Protein AF-A0A2L0PKS9-F1 (afdb_monomer)

Sequence (74 aa):
MGIIMSDVLIQACQEEAAGSVAEILQFFLEECEIDQAPSYAEIEQCRDILKQRGGKFERLSHMCQQWLDEETPA

Nearest PDB structures (foldseek):
  6uvf-assembly5_I  TM=2.824E-01  e=1.997E+00  Homo sapiens
  6uvg-assembly5_I  TM=2.977E-01  e=2.233E+00  Homo sapiens

Solvent-accessible surface area (backbone atoms only — not comparable to full-atom values): 4211 Å² total; per-residue (Å²): 143,66,67,76,64,50,56,51,52,49,50,30,45,71,74,49,54,63,68,60,32,49,55,53,51,49,42,45,76,72,69,42,57,81,88,66,38,64,51,73,69,54,42,50,51,33,20,52,44,17,48,72,70,31,76,83,27,37,64,55,17,49,53,36,48,51,52,50,66,71,66,52,82,129

Mean predicted aligned error: 5.26 Å

Foldseek 3Di:
DAPVLLVVLLVCLQPNDLVVNVVSLCCLLPVDDPSNRHD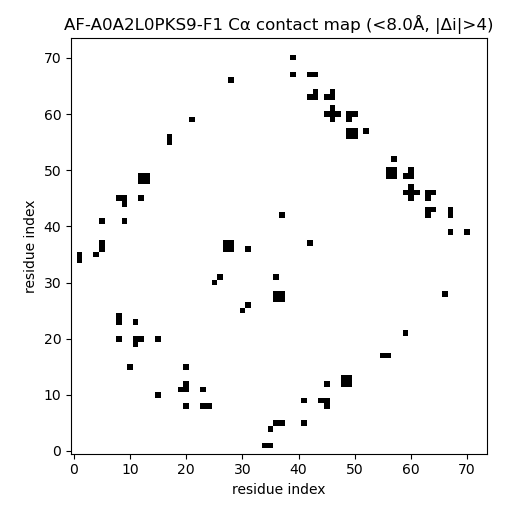LVSLVNSLVSLVVVDDSSPVVSVVSVVSNVVPPDD

Radius of gyration: 11.37 Å; Cα contacts (8 Å, |Δi|>4): 59; chains: 1; bounding box: 35×20×32 Å

pLDDT: mean 84.42, std 13.36, range [45.0, 96.0]

Structure (mmCIF, N/CA/C/O backbone):
data_AF-A0A2L0PKS9-F1
#
_entry.id   AF-A0A2L0PKS9-F1
#
loop_
_atom_site.group_PDB
_atom_site.id
_atom_site.type_symbol
_atom_site.label_atom_id
_atom_site.label_alt_id
_atom_site.label_comp_id
_atom_site.label_asym_id
_atom_site.label_entity_id
_atom_site.label_seq_id
_atom_site.pdbx_PDB_ins_code
_atom_site.Cartn_x
_atom_site.Cartn_y
_atom_site.Cartn_z
_atom_site.occupancy
_atom_site.B_iso_or_equiv
_atom_site.auth_seq_id
_atom_site.auth_comp_id
_atom_site.auth_asym_id
_atom_site.auth_atom_id
_atom_site.pdbx_PDB_model_num
ATOM 1 N N . MET A 1 1 ? 21.345 3.367 3.024 1.00 45.00 1 MET A N 1
ATOM 2 C CA . MET A 1 1 ? 20.428 3.571 4.165 1.00 45.00 1 MET A CA 1
ATOM 3 C C . MET A 1 1 ? 19.028 3.755 3.593 1.00 45.00 1 MET A C 1
ATOM 5 O O . MET A 1 1 ? 18.534 4.864 3.596 1.00 45.00 1 MET A O 1
ATOM 9 N N . GLY A 1 2 ? 18.456 2.700 2.997 1.00 47.59 2 GLY A N 1
ATOM 10 C CA . GLY A 1 2 ? 17.190 2.777 2.241 1.00 47.59 2 GLY A CA 1
ATOM 11 C C . GLY A 1 2 ? 16.099 1.830 2.745 1.00 47.59 2 GLY A C 1
ATOM 12 O O . GLY A 1 2 ? 15.013 1.822 2.203 1.00 47.59 2 GLY A O 1
ATOM 13 N N . ILE A 1 3 ? 16.378 1.041 3.789 1.00 48.75 3 ILE A N 1
ATOM 14 C CA . ILE A 1 3 ? 15.448 0.014 4.286 1.00 48.75 3 ILE A CA 1
ATOM 15 C C . ILE A 1 3 ? 14.462 0.608 5.313 1.00 48.75 3 ILE A C 1
ATOM 17 O O . ILE A 1 3 ? 13.328 0.177 5.397 1.00 48.75 3 ILE A O 1
ATOM 21 N N . ILE A 1 4 ? 14.843 1.669 6.040 1.00 54.34 4 ILE A N 1
ATOM 22 C CA . ILE A 1 4 ? 14.059 2.156 7.193 1.00 54.34 4 ILE A CA 1
ATOM 23 C C . ILE A 1 4 ? 12.760 2.886 6.795 1.00 54.34 4 ILE A C 1
ATOM 25 O O . ILE A 1 4 ? 11.838 2.933 7.602 1.00 54.34 4 ILE A O 1
ATOM 29 N N . MET A 1 5 ? 12.651 3.452 5.586 1.00 64.62 5 MET A N 1
ATOM 30 C CA . MET A 1 5 ? 11.461 4.233 5.206 1.00 64.62 5 MET A CA 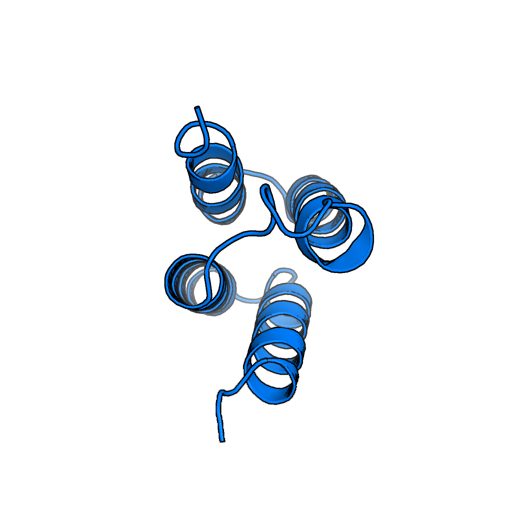1
ATOM 31 C C . MET A 1 5 ? 10.306 3.351 4.718 1.00 64.62 5 MET A C 1
ATOM 33 O O . MET A 1 5 ? 9.157 3.601 5.068 1.00 64.62 5 MET A O 1
ATOM 37 N N . SER A 1 6 ? 10.595 2.299 3.955 1.00 66.88 6 SER A N 1
ATOM 38 C CA . SER A 1 6 ? 9.570 1.424 3.380 1.00 66.88 6 SER A CA 1
ATOM 39 C C . SER A 1 6 ? 8.851 0.573 4.433 1.00 66.88 6 SER A C 1
ATOM 41 O O . SER A 1 6 ? 7.644 0.346 4.336 1.00 66.88 6 SER A O 1
ATOM 43 N N . ASP A 1 7 ? 9.557 0.183 5.500 1.00 78.00 7 ASP A N 1
ATOM 44 C CA . ASP A 1 7 ? 8.964 -0.492 6.662 1.00 78.00 7 ASP A CA 1
ATOM 45 C C . ASP A 1 7 ? 7.858 0.362 7.318 1.00 78.00 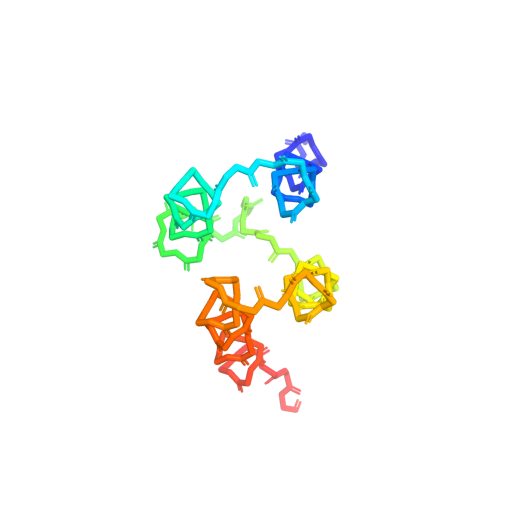7 ASP A C 1
ATOM 47 O O . ASP A 1 7 ? 6.838 -0.166 7.770 1.00 78.00 7 ASP A O 1
ATOM 51 N N . VAL A 1 8 ? 8.011 1.695 7.311 1.00 83.12 8 VAL A N 1
ATOM 52 C CA . VAL A 1 8 ? 7.009 2.632 7.849 1.00 83.12 8 VAL A CA 1
ATOM 53 C C . VAL A 1 8 ? 5.724 2.594 7.026 1.00 83.12 8 VAL A C 1
ATOM 55 O O . VAL A 1 8 ? 4.634 2.645 7.596 1.00 83.12 8 VAL A O 1
ATOM 58 N N . LEU A 1 9 ? 5.828 2.461 5.701 1.00 87.56 9 LEU A N 1
ATOM 59 C CA . LEU A 1 9 ? 4.666 2.377 4.819 1.00 87.56 9 LEU A CA 1
ATOM 60 C C . LEU A 1 9 ? 3.850 1.106 5.096 1.00 87.56 9 LEU A C 1
ATOM 62 O O . LEU A 1 9 ? 2.636 1.177 5.296 1.00 87.56 9 LEU A O 1
ATOM 66 N N . ILE A 1 10 ? 4.517 -0.049 5.167 1.00 90.75 10 ILE A N 1
ATOM 67 C CA . ILE A 1 10 ? 3.866 -1.335 5.456 1.00 90.75 10 ILE A CA 1
ATOM 68 C C . ILE A 1 10 ? 3.188 -1.294 6.827 1.00 90.75 10 ILE A C 1
ATOM 70 O O . ILE A 1 10 ? 2.025 -1.687 6.956 1.00 90.75 10 ILE A O 1
ATOM 74 N N . GLN A 1 11 ? 3.889 -0.792 7.847 1.00 90.69 11 GLN A N 1
ATOM 75 C CA . GLN A 1 11 ? 3.339 -0.682 9.194 1.00 90.69 11 GLN A CA 1
ATOM 76 C C . GLN A 1 11 ? 2.124 0.257 9.227 1.00 90.69 11 GLN A C 1
ATOM 78 O O . GLN A 1 11 ? 1.089 -0.091 9.802 1.00 90.69 11 GLN A O 1
ATOM 83 N N . ALA A 1 12 ? 2.188 1.398 8.535 1.00 91.38 12 ALA A N 1
ATOM 84 C CA . ALA A 1 12 ? 1.050 2.300 8.409 1.00 91.38 12 ALA A CA 1
ATOM 85 C C . ALA A 1 12 ? -0.148 1.607 7.739 1.00 91.38 12 ALA A C 1
ATOM 87 O O . ALA A 1 12 ? -1.267 1.658 8.257 1.00 91.38 12 ALA A O 1
ATOM 88 N N . CYS A 1 13 ? 0.071 0.877 6.641 1.00 92.12 13 CYS A N 1
ATOM 89 C CA . CYS A 1 13 ? -0.979 0.101 5.977 1.00 92.12 13 CYS A CA 1
ATOM 90 C C . CYS A 1 13 ? -1.670 -0.899 6.924 1.00 92.12 13 CYS A C 1
ATOM 92 O O . CYS A 1 13 ? -2.859 -1.169 6.737 1.00 92.12 13 CYS A O 1
ATOM 94 N N . GLN A 1 14 ? -0.982 -1.415 7.948 1.00 92.81 14 GLN A N 1
ATOM 95 C CA . GLN A 1 14 ? -1.537 -2.359 8.927 1.00 92.81 14 GLN A CA 1
ATOM 96 C C . GLN A 1 14 ? -2.289 -1.665 10.068 1.00 92.81 14 GLN A C 1
ATOM 98 O O . GLN A 1 14 ? -3.434 -2.022 10.361 1.00 92.81 14 GLN A O 1
ATOM 103 N N . GLU A 1 15 ? -1.662 -0.680 10.707 1.00 92.44 15 GLU A N 1
ATOM 104 C CA . GLU A 1 15 ? -2.091 -0.182 12.020 1.00 92.44 15 GLU A CA 1
ATOM 105 C C . GLU A 1 15 ? -2.845 1.150 11.931 1.00 92.44 15 GLU A C 1
ATOM 107 O O . GLU A 1 15 ? -3.805 1.382 12.670 1.00 92.44 15 GLU A O 1
ATOM 112 N N . GLU A 1 16 ? -2.483 2.002 10.972 1.00 93.56 16 GLU A N 1
ATOM 113 C CA . GLU A 1 16 ? -2.935 3.389 10.946 1.00 93.56 16 GLU A CA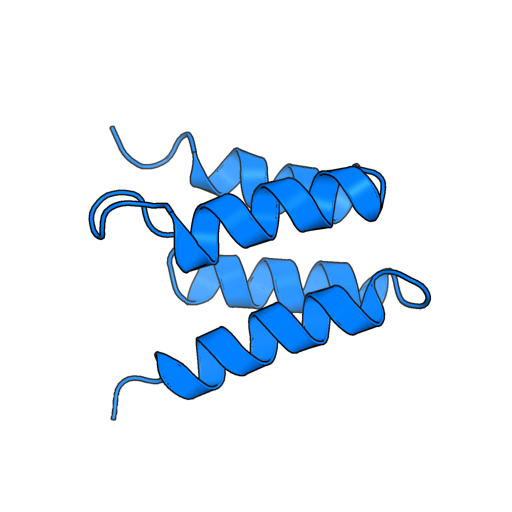 1
ATOM 114 C C . GLU A 1 16 ? -4.359 3.557 10.407 1.00 93.56 16 GLU A C 1
ATOM 116 O O . GLU A 1 16 ? -4.933 2.699 9.722 1.00 93.56 16 GLU A O 1
ATOM 121 N N . ALA A 1 17 ? -4.962 4.706 10.715 1.00 92.50 17 ALA A N 1
ATOM 122 C CA . ALA A 1 17 ? -6.258 5.083 10.170 1.00 92.50 17 ALA A CA 1
ATOM 123 C C . ALA A 1 17 ? -6.155 5.410 8.672 1.00 92.50 17 ALA A C 1
ATOM 125 O O . ALA A 1 17 ? -5.148 5.921 8.200 1.00 92.50 17 ALA A O 1
ATOM 126 N N . ALA A 1 18 ? -7.242 5.196 7.924 1.00 90.25 18 ALA A N 1
ATOM 127 C CA . ALA A 1 18 ? -7.261 5.417 6.473 1.00 90.25 18 ALA A CA 1
ATOM 128 C C . ALA A 1 18 ? -6.830 6.826 6.030 1.00 90.25 18 ALA A C 1
ATOM 130 O O . ALA A 1 18 ? -6.273 6.956 4.951 1.00 90.25 18 ALA A O 1
ATOM 131 N N . GLY A 1 19 ? -7.074 7.859 6.847 1.00 90.75 19 GLY A N 1
ATOM 132 C CA . GLY A 1 19 ? -6.586 9.213 6.566 1.00 90.75 19 GLY A CA 1
ATOM 133 C C . GLY A 1 19 ? -5.059 9.281 6.590 1.00 90.75 19 GLY A C 1
ATOM 134 O O . GLY A 1 19 ? -4.462 9.649 5.588 1.00 90.75 19 GLY A O 1
ATOM 135 N N . SER A 1 20 ? -4.441 8.820 7.681 1.00 91.81 20 SER A N 1
ATOM 136 C CA . SER A 1 20 ? -2.981 8.765 7.817 1.00 91.81 20 SER A CA 1
ATOM 137 C C . SER A 1 20 ? -2.338 7.897 6.734 1.00 91.81 20 SER A C 1
ATOM 139 O O . SER A 1 20 ? -1.350 8.292 6.127 1.00 91.81 20 SER A O 1
ATOM 141 N N . VAL A 1 21 ? -2.922 6.724 6.449 1.00 92.75 21 VAL A N 1
ATOM 142 C CA . VAL A 1 21 ? -2.428 5.836 5.385 1.00 92.75 21 VAL A CA 1
ATOM 143 C C . VAL A 1 21 ? -2.469 6.533 4.030 1.00 92.75 21 VAL A C 1
ATOM 145 O O . VAL A 1 21 ? -1.524 6.394 3.267 1.00 92.75 21 VAL A O 1
ATOM 148 N N . ALA A 1 22 ? -3.534 7.280 3.723 1.00 91.94 22 ALA A N 1
ATOM 149 C CA . ALA A 1 22 ? -3.642 7.995 2.457 1.00 91.94 22 ALA A CA 1
ATOM 150 C C . ALA A 1 22 ? -2.523 9.030 2.287 1.00 91.94 22 ALA A C 1
ATOM 152 O O . ALA A 1 22 ? -1.900 9.061 1.234 1.00 91.94 22 ALA A O 1
ATOM 153 N N . GLU A 1 23 ? -2.240 9.829 3.319 1.00 90.94 23 GLU A N 1
ATOM 154 C CA . GLU A 1 23 ? -1.174 10.840 3.273 1.00 90.94 23 GLU A CA 1
ATOM 155 C C . GLU A 1 23 ? 0.210 10.203 3.104 1.00 90.94 23 GLU A C 1
ATOM 157 O O . GLU A 1 23 ? 0.999 10.648 2.273 1.00 90.94 23 GLU A O 1
ATOM 162 N N . ILE A 1 24 ? 0.481 9.125 3.845 1.00 89.56 24 ILE A N 1
ATOM 163 C CA . ILE A 1 24 ? 1.748 8.391 3.755 1.00 89.56 24 ILE A CA 1
ATOM 164 C C . ILE A 1 24 ? 1.897 7.758 2.368 1.00 89.56 24 ILE A C 1
ATOM 166 O O . ILE A 1 24 ? 2.931 7.917 1.727 1.00 89.56 24 ILE A O 1
ATOM 170 N N . LEU A 1 25 ? 0.860 7.076 1.879 1.00 89.38 25 LEU A N 1
ATOM 171 C CA . LEU A 1 25 ? 0.875 6.439 0.565 1.00 89.38 25 LEU A CA 1
ATOM 172 C C . LEU A 1 25 ? 1.080 7.479 -0.546 1.00 89.38 25 LEU A C 1
ATOM 174 O O . LEU A 1 25 ? 1.917 7.275 -1.415 1.00 89.38 25 LEU A O 1
ATOM 178 N N . GLN A 1 26 ? 0.372 8.610 -0.494 1.00 88.75 26 GLN A N 1
ATOM 179 C CA . GLN A 1 26 ? 0.524 9.698 -1.464 1.00 88.75 26 GLN A CA 1
ATOM 180 C C . GLN A 1 26 ? 1.965 10.226 -1.488 1.00 88.75 26 GLN A C 1
ATOM 182 O O . GLN A 1 26 ? 2.541 10.383 -2.560 1.00 88.75 26 GLN A O 1
ATOM 187 N N . PHE A 1 27 ? 2.568 10.433 -0.314 1.00 86.62 27 PHE A N 1
ATOM 188 C CA . PHE A 1 27 ? 3.956 10.879 -0.208 1.00 86.62 27 P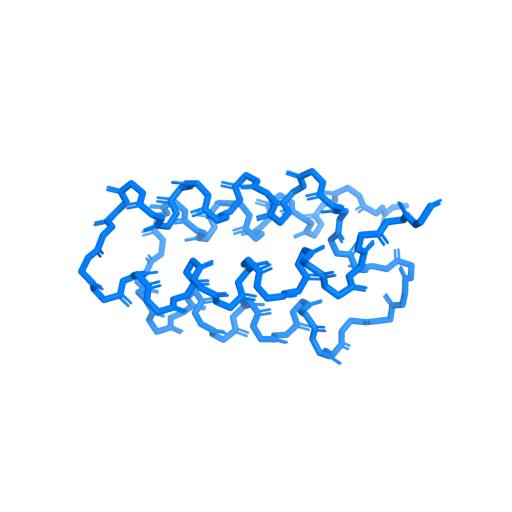HE A CA 1
ATOM 189 C C . PHE A 1 27 ? 4.931 9.894 -0.867 1.00 86.62 27 PHE A C 1
ATOM 191 O O . PHE A 1 27 ? 5.800 10.303 -1.633 1.00 86.62 27 PHE A O 1
ATOM 198 N N . PHE A 1 28 ? 4.778 8.594 -0.609 1.00 85.50 28 PHE A N 1
ATOM 199 C CA . PHE A 1 28 ? 5.665 7.580 -1.183 1.00 85.50 28 PHE A CA 1
ATOM 200 C C 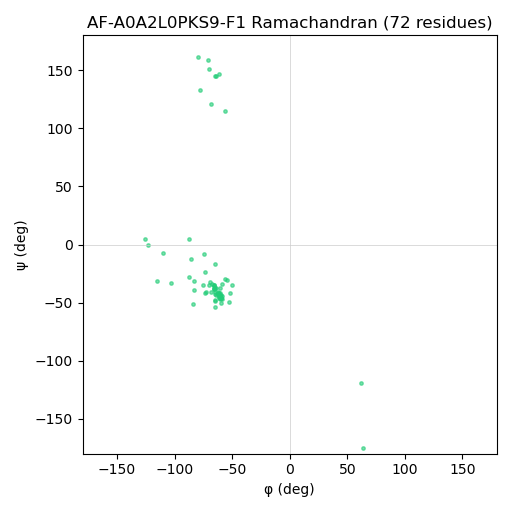. PHE A 1 28 ? 5.479 7.383 -2.691 1.00 85.50 28 PHE A C 1
ATOM 202 O O . PHE A 1 28 ? 6.458 7.100 -3.376 1.00 85.50 28 PHE A O 1
ATOM 209 N N . LEU A 1 29 ? 4.252 7.509 -3.202 1.00 84.62 29 LEU A N 1
ATOM 210 C CA . LEU A 1 29 ? 3.958 7.272 -4.617 1.00 84.62 29 LEU A CA 1
ATOM 211 C C . LEU A 1 29 ? 4.255 8.484 -5.512 1.00 84.62 29 LEU A C 1
ATOM 213 O O . LEU A 1 29 ? 4.604 8.285 -6.671 1.00 84.62 29 LEU A O 1
ATOM 217 N N . GLU A 1 30 ? 4.118 9.714 -5.004 1.00 81.69 30 GLU A N 1
ATOM 218 C CA . GLU A 1 30 ? 4.248 10.928 -5.830 1.00 81.69 30 GLU A CA 1
ATOM 219 C C . GLU A 1 30 ? 5.434 11.827 -5.461 1.00 81.69 30 GLU A C 1
ATOM 221 O O . GLU A 1 30 ? 5.997 12.475 -6.34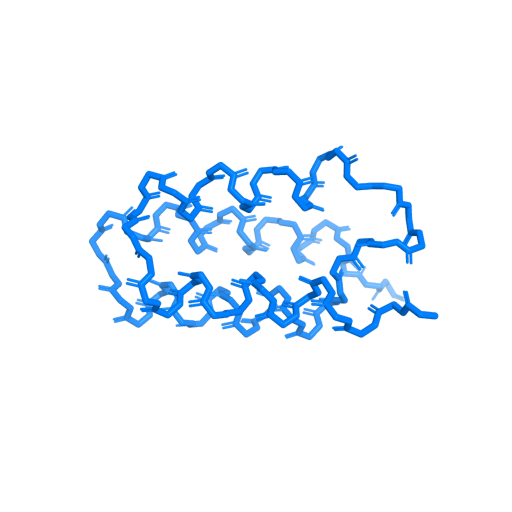0 1.00 81.69 30 GLU A O 1
ATOM 226 N N . GLU A 1 31 ? 5.837 11.870 -4.188 1.00 78.38 31 GLU A N 1
ATOM 227 C CA . GLU A 1 31 ? 6.794 12.871 -3.686 1.00 78.38 31 GLU A CA 1
ATOM 228 C C . GLU A 1 31 ? 8.172 12.280 -3.325 1.00 78.38 31 GLU A C 1
ATOM 230 O O . GLU A 1 31 ? 9.105 13.031 -3.034 1.00 78.38 31 GLU A O 1
ATOM 235 N N . CYS A 1 32 ? 8.344 10.952 -3.339 1.00 70.25 32 CYS A N 1
ATOM 236 C CA . CYS A 1 32 ? 9.647 10.329 -3.086 1.00 70.25 32 CYS A CA 1
ATOM 237 C C . CYS A 1 32 ? 10.574 10.405 -4.309 1.00 70.25 32 CYS A C 1
ATOM 239 O O . CYS A 1 32 ? 10.204 10.041 -5.424 1.00 70.25 32 CYS A O 1
ATOM 241 N N . GLU A 1 33 ? 11.829 10.810 -4.087 1.00 62.00 33 GLU A N 1
ATOM 242 C CA . GLU A 1 33 ? 12.901 10.639 -5.076 1.00 62.00 33 GLU A CA 1
ATOM 243 C C . GLU A 1 33 ? 13.115 9.139 -5.367 1.00 62.00 33 GLU A C 1
ATOM 245 O O . GLU A 1 33 ? 12.986 8.312 -4.467 1.00 62.00 33 GLU A O 1
ATOM 250 N N . ILE A 1 34 ? 13.480 8.779 -6.608 1.00 60.19 34 ILE A N 1
ATOM 251 C CA . ILE A 1 34 ? 13.570 7.384 -7.104 1.00 60.19 34 ILE A CA 1
ATOM 252 C C . ILE A 1 34 ? 14.379 6.446 -6.181 1.00 60.19 34 ILE A C 1
ATOM 254 O O . ILE A 1 34 ? 14.028 5.280 -6.034 1.00 60.19 34 ILE A O 1
ATOM 258 N N . ASP A 1 35 ? 15.429 6.940 -5.518 1.00 62.34 35 ASP A N 1
ATOM 259 C CA . ASP A 1 35 ? 16.264 6.149 -4.593 1.00 62.34 35 ASP A CA 1
ATOM 260 C C . ASP A 1 35 ? 15.595 5.844 -3.233 1.00 62.34 35 ASP A C 1
ATOM 262 O O . ASP A 1 35 ? 16.144 5.090 -2.424 1.00 62.34 35 ASP A O 1
ATOM 266 N N . GLN A 1 36 ? 14.434 6.441 -2.949 1.00 67.12 36 GLN A N 1
ATOM 267 C CA . GLN A 1 36 ? 13.651 6.242 -1.722 1.00 67.12 36 GLN A CA 1
ATOM 268 C C . GLN A 1 36 ? 12.199 5.834 -1.985 1.00 67.12 36 GLN A C 1
ATOM 270 O O . GLN A 1 36 ? 11.418 5.698 -1.040 1.00 67.12 36 GLN A O 1
ATOM 275 N N . ALA A 1 37 ? 11.849 5.615 -3.253 1.00 74.31 37 ALA A N 1
ATOM 276 C CA . ALA A 1 37 ? 10.567 5.058 -3.631 1.00 74.31 37 ALA A CA 1
ATOM 277 C C . ALA A 1 37 ? 10.428 3.623 -3.086 1.00 74.31 37 ALA A C 1
ATOM 279 O O . ALA A 1 37 ? 11.413 2.876 -3.020 1.00 74.31 37 ALA A O 1
ATOM 280 N N . PRO A 1 38 ? 9.212 3.219 -2.693 1.00 82.31 38 PRO A N 1
ATOM 281 C CA . PRO A 1 38 ? 8.957 1.851 -2.282 1.00 82.31 38 PRO A CA 1
ATOM 282 C C . PRO A 1 38 ? 9.153 0.910 -3.472 1.00 82.31 38 PRO A C 1
ATOM 284 O O . PRO A 1 38 ? 8.849 1.234 -4.621 1.00 82.31 38 PRO A O 1
ATOM 287 N N . SER A 1 39 ? 9.652 -0.286 -3.195 1.00 86.94 39 SER A N 1
ATOM 288 C CA . SER A 1 39 ? 9.784 -1.322 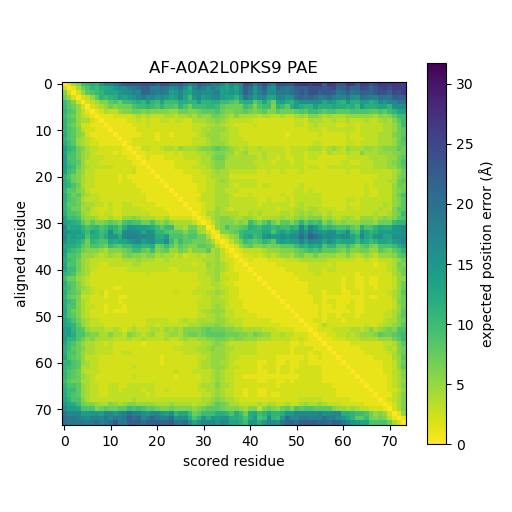-4.209 1.00 86.94 39 SER A CA 1
ATOM 289 C C . SER A 1 39 ? 8.420 -1.876 -4.621 1.00 86.94 39 SER A C 1
ATOM 291 O O . SER A 1 39 ? 7.443 -1.846 -3.868 1.00 86.94 39 SER A O 1
ATOM 293 N N . TYR A 1 40 ? 8.376 -2.480 -5.808 1.00 88.31 40 TYR A N 1
ATOM 294 C CA . TYR A 1 40 ? 7.181 -3.145 -6.326 1.00 88.31 40 TYR A CA 1
ATOM 295 C C . TYR A 1 40 ? 6.589 -4.164 -5.335 1.00 88.31 40 TYR A C 1
ATOM 297 O O . TYR A 1 40 ? 5.380 -4.203 -5.123 1.00 88.31 40 TYR A O 1
ATOM 305 N N . ALA A 1 41 ? 7.443 -4.953 -4.671 1.00 89.12 41 ALA A N 1
ATOM 306 C CA . ALA A 1 41 ? 7.014 -5.941 -3.680 1.00 89.12 41 ALA A CA 1
ATOM 307 C C . ALA A 1 41 ? 6.375 -5.296 -2.435 1.00 89.12 41 ALA A C 1
ATOM 309 O O . ALA A 1 41 ? 5.428 -5.838 -1.868 1.00 89.12 41 ALA A O 1
ATOM 310 N N . GLU A 1 42 ? 6.861 -4.127 -2.018 1.00 89.69 42 GLU A N 1
ATOM 311 C CA . GLU A 1 42 ? 6.328 -3.406 -0.858 1.00 89.69 42 GLU A CA 1
ATOM 312 C C . GLU A 1 42 ? 4.965 -2.782 -1.169 1.00 89.69 42 GLU A C 1
ATOM 314 O O . GLU A 1 42 ? 4.037 -2.889 -0.363 1.00 89.69 42 GLU A O 1
ATOM 319 N N . ILE A 1 43 ? 4.798 -2.204 -2.364 1.00 91.69 43 ILE A N 1
ATOM 320 C CA . ILE A 1 43 ? 3.490 -1.704 -2.810 1.00 91.69 43 ILE A CA 1
ATOM 321 C C . ILE A 1 43 ? 2.494 -2.850 -3.001 1.00 91.69 43 ILE A C 1
ATOM 323 O O . ILE A 1 43 ? 1.328 -2.718 -2.616 1.00 91.69 43 ILE A O 1
ATOM 327 N N . GLU A 1 44 ? 2.941 -3.999 -3.512 1.00 93.12 44 GLU A N 1
ATOM 328 C CA . GLU A 1 44 ? 2.114 -5.204 -3.596 1.00 93.12 44 GLU A CA 1
ATOM 329 C C . GLU A 1 44 ? 1.622 -5.648 -2.211 1.00 93.12 44 GLU A C 1
ATOM 331 O O . GLU A 1 44 ? 0.426 -5.882 -2.008 1.00 93.12 44 GLU A O 1
ATOM 336 N N . GLN A 1 45 ? 2.520 -5.683 -1.228 1.00 93.75 45 GLN A N 1
ATOM 337 C CA . GLN A 1 45 ? 2.169 -6.044 0.138 1.00 93.75 45 GLN A CA 1
ATOM 338 C C . GLN A 1 45 ? 1.206 -5.027 0.777 1.00 93.75 45 GLN A C 1
ATOM 340 O O . GLN A 1 45 ? 0.224 -5.433 1.407 1.00 93.75 45 GLN A O 1
ATOM 345 N N . CYS A 1 46 ? 1.420 -3.718 0.594 1.00 93.75 46 CYS A N 1
ATOM 346 C CA . CYS A 1 46 ? 0.486 -2.695 1.082 1.00 93.75 46 CYS A CA 1
ATOM 347 C C . CYS A 1 46 ? -0.895 -2.835 0.436 1.00 93.75 46 CYS A C 1
ATOM 349 O O . CYS A 1 46 ? -1.901 -2.805 1.149 1.00 93.75 46 CYS A O 1
ATOM 351 N N . ARG A 1 47 ? -0.972 -3.055 -0.885 1.00 95.44 47 ARG A N 1
ATOM 352 C CA . ARG A 1 47 ? -2.239 -3.307 -1.590 1.00 95.44 47 ARG A CA 1
ATOM 353 C C . ARG A 1 47 ? -3.014 -4.438 -0.926 1.00 95.44 47 ARG A C 1
ATOM 355 O O . ARG A 1 47 ? -4.207 -4.285 -0.655 1.00 95.44 47 ARG A O 1
ATOM 362 N N . ASP A 1 48 ? -2.351 -5.559 -0.667 1.00 96.00 48 ASP A N 1
ATOM 363 C CA . ASP A 1 48 ? -2.992 -6.754 -0.125 1.00 96.00 48 ASP A CA 1
ATOM 364 C C . ASP A 1 48 ? -3.466 -6.545 1.317 1.00 96.00 48 ASP A C 1
ATOM 366 O O . ASP A 1 48 ? -4.597 -6.914 1.648 1.00 96.00 48 ASP A O 1
ATOM 370 N N . ILE A 1 49 ? -2.664 -5.871 2.148 1.00 95.38 49 ILE A N 1
ATOM 371 C CA . ILE A 1 49 ? -3.055 -5.470 3.507 1.00 95.38 49 ILE A CA 1
ATOM 372 C C . ILE A 1 49 ? -4.294 -4.567 3.457 1.00 95.38 49 ILE A C 1
ATOM 374 O O . ILE A 1 49 ? -5.286 -4.821 4.141 1.00 95.38 49 ILE A O 1
ATOM 378 N N . LEU A 1 50 ? -4.281 -3.529 2.620 1.00 95.31 50 LEU A N 1
ATOM 379 C CA . LEU A 1 50 ? -5.383 -2.570 2.511 1.00 95.31 50 LEU A CA 1
ATOM 380 C C . LEU A 1 50 ? -6.656 -3.220 1.962 1.00 95.31 50 LEU A C 1
ATOM 382 O O . LEU A 1 50 ? -7.758 -2.939 2.441 1.00 95.31 50 LEU A O 1
ATOM 386 N N . LYS A 1 51 ? -6.511 -4.147 1.013 1.00 95.56 51 LYS A N 1
ATOM 387 C CA . LYS A 1 51 ? -7.614 -4.950 0.480 1.00 95.56 51 LYS A CA 1
ATOM 388 C C . LYS A 1 51 ? -8.207 -5.875 1.544 1.00 95.56 51 LYS A C 1
ATOM 390 O O . LYS A 1 51 ? -9.428 -5.976 1.623 1.00 95.56 51 LYS A O 1
ATOM 395 N N . GLN A 1 52 ? -7.379 -6.502 2.384 1.00 95.56 52 GLN A N 1
ATOM 396 C CA . GLN A 1 52 ? -7.854 -7.304 3.519 1.00 95.56 52 GLN A CA 1
ATOM 397 C C . GLN A 1 52 ? -8.587 -6.458 4.565 1.00 95.56 52 GLN A C 1
ATOM 399 O O . GLN A 1 52 ? -9.583 -6.915 5.124 1.00 95.56 52 GLN A O 1
ATOM 404 N N . ARG A 1 53 ? -8.128 -5.226 4.821 1.00 94.12 53 ARG A N 1
ATOM 405 C CA . ARG A 1 53 ? -8.794 -4.297 5.752 1.00 94.12 53 ARG A CA 1
ATOM 406 C C . ARG A 1 53 ? -10.157 -3.826 5.231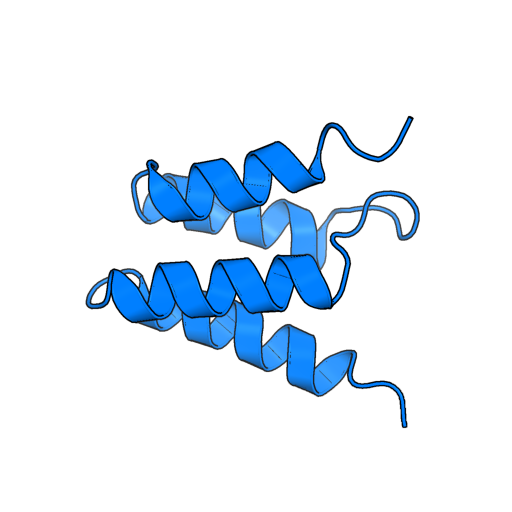 1.00 94.12 53 ARG A C 1
ATOM 408 O O . ARG A 1 53 ? -11.068 -3.629 6.034 1.00 94.12 53 ARG A O 1
ATOM 415 N N . GLY A 1 54 ? -10.302 -3.670 3.913 1.00 91.69 54 GLY A N 1
ATOM 416 C CA . GLY A 1 54 ? -11.570 -3.390 3.233 1.00 91.69 54 GLY A CA 1
ATOM 417 C C . GLY A 1 54 ? -12.221 -2.044 3.587 1.00 91.69 54 GLY A C 1
ATOM 418 O O . GLY A 1 54 ? -11.663 -1.195 4.290 1.00 91.69 54 GLY A O 1
ATOM 419 N N . GLY A 1 55 ? -13.428 -1.811 3.068 1.00 93.44 55 GLY A N 1
ATOM 420 C CA . GLY A 1 55 ? -14.209 -0.606 3.353 1.00 93.44 55 GLY A CA 1
ATOM 421 C C . GLY A 1 55 ? -13.496 0.668 2.893 1.00 93.44 55 GLY A C 1
ATOM 422 O O . GLY A 1 55 ? -13.194 0.842 1.718 1.00 93.44 55 GLY A O 1
ATOM 423 N N . LYS A 1 56 ? -13.185 1.578 3.822 1.00 89.94 56 LYS A N 1
ATOM 424 C CA . LYS A 1 56 ? -12.499 2.844 3.495 1.00 89.94 56 LYS A CA 1
ATOM 425 C C . LYS A 1 56 ? -11.065 2.669 2.966 1.00 89.94 56 LYS A C 1
ATOM 427 O O . LYS A 1 56 ? -10.539 3.602 2.369 1.00 89.94 56 LYS A O 1
ATOM 432 N N . PHE A 1 57 ? -10.450 1.501 3.169 1.00 94.38 57 PHE A N 1
ATOM 433 C CA . PHE A 1 57 ? -9.110 1.178 2.661 1.00 94.38 57 PHE A CA 1
ATOM 434 C C . PHE A 1 57 ? -9.128 0.629 1.231 1.00 94.38 57 PHE A C 1
ATOM 436 O O . PHE A 1 57 ? -8.092 0.588 0.579 1.00 94.38 57 PHE A O 1
ATOM 443 N N . GLU A 1 58 ? -10.301 0.264 0.713 1.00 93.00 58 GLU A N 1
ATOM 444 C CA . GLU A 1 58 ? -10.455 -0.316 -0.624 1.00 93.00 58 GLU A CA 1
ATOM 445 C C . GLU A 1 58 ? -10.041 0.682 -1.715 1.00 93.00 58 GLU A C 1
ATOM 447 O O . GLU A 1 58 ? -9.333 0.338 -2.652 1.00 93.00 58 GLU A O 1
ATOM 452 N N . ARG A 1 59 ? -10.347 1.973 -1.536 1.00 92.62 59 ARG A N 1
ATOM 453 C CA . ARG A 1 59 ? -9.839 3.028 -2.429 1.00 92.62 59 ARG A CA 1
ATOM 454 C C . ARG A 1 59 ? -8.306 3.105 -2.434 1.00 92.62 59 ARG A C 1
ATOM 456 O O . ARG A 1 59 ? -7.718 3.362 -3.478 1.00 92.62 59 ARG A O 1
ATOM 463 N N . LEU A 1 60 ? -7.668 2.894 -1.285 1.00 94.56 60 LEU A N 1
ATOM 464 C CA . LEU A 1 60 ? -6.212 2.984 -1.146 1.00 94.56 60 LEU A CA 1
ATOM 465 C C . LEU A 1 60 ? -5.515 1.759 -1.747 1.00 94.56 60 LEU A C 1
ATOM 467 O O . LEU A 1 60 ? -4.463 1.898 -2.364 1.00 94.56 60 LEU A O 1
ATOM 471 N N . SER A 1 61 ? -6.125 0.572 -1.651 1.00 94.94 61 SER A N 1
ATOM 472 C CA . SER A 1 61 ? -5.618 -0.606 -2.361 1.00 94.94 61 SER A CA 1
ATOM 473 C C . SER A 1 61 ? -5.721 -0.434 -3.879 1.00 94.94 61 SER A C 1
ATOM 475 O O . SER A 1 61 ? -4.808 -0.838 -4.593 1.00 94.94 61 SER A O 1
ATOM 477 N N . HIS A 1 62 ? -6.767 0.231 -4.383 1.00 93.81 62 HIS A N 1
ATOM 478 C CA . HIS A 1 62 ? -6.851 0.587 -5.801 1.00 93.81 62 HIS A CA 1
ATOM 479 C C . HIS A 1 62 ? -5.731 1.534 -6.240 1.00 93.81 62 HIS A C 1
ATOM 481 O O . HIS A 1 62 ? -5.156 1.305 -7.297 1.00 93.81 62 HIS A O 1
ATOM 487 N N . MET A 1 63 ? -5.376 2.539 -5.433 1.00 92.19 63 MET A N 1
ATOM 488 C CA . MET A 1 63 ? -4.238 3.418 -5.741 1.00 92.19 63 MET A CA 1
ATOM 489 C C . MET A 1 63 ? -2.926 2.632 -5.840 1.00 92.19 63 MET A C 1
ATOM 491 O O . MET A 1 63 ? -2.180 2.815 -6.796 1.00 92.19 63 MET A O 1
ATOM 495 N N . CYS A 1 64 ? -2.684 1.704 -4.907 1.00 93.25 64 CYS A N 1
ATOM 496 C CA . CYS A 1 64 ? -1.519 0.817 -4.976 1.00 93.25 64 CYS A CA 1
ATOM 497 C C . CYS A 1 64 ? -1.538 -0.033 -6.255 1.00 93.25 64 CYS A C 1
ATOM 499 O O . CYS A 1 64 ? -0.517 -0.176 -6.912 1.00 93.25 64 CYS A O 1
ATOM 501 N N . GLN A 1 65 ? -2.700 -0.589 -6.623 1.00 93.25 65 GLN A N 1
ATOM 502 C CA . GLN A 1 65 ? -2.833 -1.395 -7.838 1.00 93.25 65 GLN A CA 1
ATOM 503 C C . GLN A 1 65 ? -2.539 -0.584 -9.102 1.00 93.25 65 GLN A C 1
ATOM 505 O O . GLN A 1 65 ? -1.838 -1.087 -9.968 1.00 93.25 65 GLN A O 1
ATOM 510 N N . GLN A 1 66 ? -3.037 0.652 -9.197 1.00 91.94 66 GLN A N 1
ATOM 511 C CA . GLN A 1 66 ? -2.763 1.511 -10.350 1.00 91.94 66 GLN A CA 1
ATOM 512 C C . GLN A 1 66 ? -1.266 1.764 -10.514 1.00 91.94 66 GLN A C 1
ATOM 514 O O . GLN A 1 66 ? -0.743 1.562 -11.602 1.00 91.94 66 GLN A O 1
ATOM 519 N N . TRP A 1 67 ? -0.578 2.097 -9.422 1.00 90.31 67 TRP A N 1
ATOM 520 C CA . TRP A 1 67 ? 0.865 2.303 -9.460 1.00 90.31 67 TRP A CA 1
ATOM 521 C C . TRP A 1 67 ? 1.621 1.035 -9.888 1.00 90.31 67 TRP A C 1
ATOM 523 O O . TRP A 1 67 ? 2.525 1.107 -10.710 1.00 90.31 67 TRP A O 1
ATOM 533 N N . LEU A 1 68 ? 1.218 -0.147 -9.396 1.00 90.81 68 LEU A N 1
ATOM 534 C CA . LEU A 1 68 ? 1.802 -1.429 -9.823 1.00 90.81 68 LEU A CA 1
ATOM 535 C C . LEU A 1 68 ? 1.577 -1.691 -11.318 1.00 90.81 68 LEU A C 1
ATOM 537 O O . LEU A 1 68 ? 2.477 -2.165 -12.006 1.00 90.81 68 LEU A O 1
ATOM 541 N N . ASP A 1 69 ? 0.390 -1.381 -11.835 1.00 90.75 69 ASP A N 1
ATOM 542 C CA . ASP A 1 69 ? 0.082 -1.548 -13.256 1.00 90.75 69 ASP A CA 1
ATOM 543 C C . ASP A 1 69 ? 0.921 -0.593 -14.131 1.00 90.75 69 ASP A C 1
ATOM 545 O O . ASP A 1 69 ? 1.325 -0.964 -15.233 1.00 90.75 69 ASP A O 1
ATOM 549 N N . GLU A 1 70 ? 1.208 0.617 -13.640 1.00 87.75 70 GLU A N 1
ATOM 550 C CA . GLU A 1 70 ? 2.041 1.622 -14.318 1.00 87.75 70 GLU A CA 1
ATOM 551 C C . GLU A 1 70 ? 3.535 1.268 -14.285 1.00 87.75 70 GLU A C 1
ATOM 553 O O . GLU A 1 70 ? 4.215 1.384 -15.304 1.00 87.75 70 GLU A O 1
ATOM 558 N N . GLU A 1 71 ? 4.028 0.775 -13.149 1.00 82.00 71 GLU A N 1
ATOM 559 C CA . GLU A 1 71 ? 5.430 0.386 -12.939 1.00 82.00 71 GLU A CA 1
ATOM 560 C C . GLU A 1 71 ? 5.728 -1.064 -13.345 1.00 82.00 71 GLU A C 1
ATOM 562 O O . GLU A 1 71 ? 6.841 -1.549 -13.133 1.00 82.00 71 GLU A O 1
ATOM 567 N N . THR A 1 72 ? 4.756 -1.785 -13.918 1.00 69.50 72 THR A N 1
ATOM 568 C CA . THR A 1 72 ? 4.961 -3.165 -14.372 1.00 69.50 72 THR A CA 1
ATOM 569 C C . THR A 1 72 ? 6.129 -3.199 -15.366 1.00 69.50 72 THR A C 1
ATOM 571 O O . THR A 1 72 ? 6.021 -2.632 -16.459 1.00 69.50 72 THR A O 1
ATOM 574 N N . PRO A 1 73 ? 7.249 -3.871 -15.035 1.00 55.91 73 PRO A N 1
ATOM 575 C CA . PRO A 1 73 ? 8.360 -3.975 -15.963 1.00 55.91 73 PRO A CA 1
ATOM 576 C C . PRO A 1 73 ? 7.923 -4.855 -17.141 1.00 55.91 73 PRO A C 1
ATOM 578 O O . PRO A 1 73 ? 7.511 -6.000 -16.945 1.00 55.91 73 PRO A O 1
ATOM 581 N N . ALA A 1 74 ? 7.966 -4.283 -18.348 1.00 53.72 74 ALA A N 1
ATOM 582 C CA . ALA A 1 74 ? 7.645 -4.964 -19.605 1.00 53.72 74 ALA A CA 1
ATOM 583 C C . ALA A 1 74 ? 8.570 -6.156 -19.903 1.00 53.72 74 ALA A C 1
ATOM 585 O O . ALA A 1 74 ? 9.774 -6.085 -19.558 1.00 53.72 74 ALA A O 1
#

Secondary structure (DSSP, 8-state):
--SHHHHHHHHHHHHS-HHHHHHHHHIIIIIS-GGGSPPHHHHHHHHHHHHHH-GGGHHHHHHHHHHHHHS---